Protein AF-A0A7K4A4V1-F1 (afdb_monomer_lite)

Secondary structure (DSSP, 8-state):
---------HHHHHHHHHH-SSTTS-HHHHHHHHS-----HHHHHHHH---HHHHHHHHHHHHHHHHS-------

Foldseek 3Di:
DDDDDDDDDPVVVVVLVVQDPDPPDDSVVSCCVPPPPPDDPVNVDVVVPPCVVVVVVVVVVVVCVVPPPDPDDDD

Radius of gyration: 24.82 Å; chains: 1; bounding box: 61×31×53 Å

Sequence (75 aa):
MATRTISITEEAYERLKRLKKNEKMSFSDVILEHYPKRRTLSEVMSELGDCSELADSIETASKEIRNARFREVTI

Structure (mmCIF, N/CA/C/O backbone):
data_AF-A0A7K4A4V1-F1
#
_entry.id   AF-A0A7K4A4V1-F1
#
loop_
_atom_site.group_PDB
_atom_site.id
_atom_site.type_symbol
_atom_site.label_atom_id
_atom_site.label_alt_id
_atom_site.label_comp_id
_atom_site.label_asym_id
_atom_site.label_entity_id
_atom_site.label_seq_id
_atom_site.pdbx_PDB_ins_code
_atom_site.Cartn_x
_atom_site.Cartn_y
_atom_site.Cartn_z
_atom_site.occupancy
_atom_site.B_iso_or_equiv
_atom_site.auth_seq_id
_atom_site.auth_comp_id
_atom_site.auth_asym_id
_atom_site.auth_atom_id
_atom_site.pdbx_PDB_model_num
ATOM 1 N N . MET A 1 1 ? -21.364 -5.213 2.654 1.00 61.12 1 MET A N 1
ATOM 2 C CA . MET A 1 1 ? -19.900 -5.210 2.872 1.00 61.12 1 MET A CA 1
ATOM 3 C C . MET A 1 1 ? -19.618 -5.874 4.206 1.00 61.12 1 MET A C 1
ATOM 5 O O . MET A 1 1 ? -20.306 -5.552 5.164 1.00 61.12 1 MET A O 1
ATOM 9 N N . ALA A 1 2 ? -18.669 -6.807 4.272 1.00 77.75 2 ALA A N 1
ATOM 10 C CA . ALA A 1 2 ? -18.228 -7.355 5.551 1.00 77.75 2 ALA A CA 1
ATOM 11 C C . ALA A 1 2 ? -17.288 -6.344 6.220 1.00 77.75 2 ALA A C 1
ATOM 13 O O . ALA A 1 2 ? -16.304 -5.926 5.612 1.00 77.75 2 ALA A O 1
ATOM 14 N N . THR A 1 3 ? -17.598 -5.933 7.444 1.00 81.88 3 THR A N 1
ATOM 15 C CA . THR A 1 3 ? -16.744 -5.048 8.237 1.00 81.88 3 THR A CA 1
ATOM 16 C C . THR A 1 3 ? -15.854 -5.890 9.145 1.00 81.88 3 THR A C 1
ATOM 18 O O . THR A 1 3 ? -16.287 -6.889 9.718 1.00 81.88 3 THR A O 1
ATOM 21 N N . ARG A 1 4 ? -14.578 -5.516 9.248 1.00 82.62 4 ARG A N 1
ATOM 22 C CA . ARG A 1 4 ? -13.633 -6.110 10.197 1.00 82.62 4 ARG A CA 1
ATOM 23 C C . ARG A 1 4 ? -13.026 -4.993 11.030 1.00 82.62 4 ARG A C 1
ATOM 25 O O . ARG A 1 4 ? -12.571 -3.999 10.471 1.00 82.62 4 ARG A O 1
ATOM 32 N N . THR A 1 5 ? -13.021 -5.169 12.344 1.00 87.75 5 THR A N 1
ATOM 33 C CA . THR A 1 5 ? -12.353 -4.252 13.271 1.00 87.75 5 THR A CA 1
ATOM 34 C C . THR A 1 5 ? -10.897 -4.672 13.407 1.00 87.75 5 THR A C 1
ATOM 36 O O . THR A 1 5 ? -10.613 -5.849 13.627 1.00 87.75 5 THR A O 1
ATOM 39 N N . ILE A 1 6 ? -9.980 -3.718 13.265 1.00 85.25 6 ILE A N 1
ATOM 40 C CA . ILE A 1 6 ? -8.544 -3.929 13.459 1.00 85.25 6 ILE A CA 1
ATOM 41 C C . ILE A 1 6 ? -8.034 -2.959 14.521 1.00 85.25 6 ILE A C 1
ATOM 43 O O . ILE A 1 6 ? -8.478 -1.814 14.578 1.00 85.25 6 ILE A O 1
ATOM 47 N N . SER A 1 7 ? -7.092 -3.416 15.339 1.00 89.31 7 SER A N 1
ATOM 48 C CA . SER A 1 7 ? -6.357 -2.557 16.265 1.00 89.31 7 SER A CA 1
ATOM 49 C C . SER A 1 7 ? -5.042 -2.156 15.612 1.00 89.31 7 SER A C 1
ATOM 51 O O . SER A 1 7 ? -4.287 -3.018 15.161 1.00 89.31 7 SER A O 1
ATOM 53 N N . ILE A 1 8 ? -4.772 -0.857 15.553 1.00 87.50 8 ILE A N 1
ATOM 54 C CA . ILE A 1 8 ? -3.534 -0.299 15.007 1.00 87.50 8 ILE A CA 1
ATOM 55 C C . ILE A 1 8 ? -2.906 0.640 16.031 1.00 87.50 8 ILE A C 1
ATOM 57 O O . ILE A 1 8 ? -3.576 1.107 16.950 1.00 87.50 8 ILE A O 1
ATOM 61 N N . THR A 1 9 ? -1.612 0.904 15.882 1.00 93.81 9 THR A N 1
ATOM 62 C CA . THR A 1 9 ? -0.936 1.906 16.705 1.00 93.81 9 THR A CA 1
ATOM 63 C C . THR A 1 9 ? -1.420 3.308 16.342 1.00 93.81 9 THR A C 1
ATOM 65 O O . THR A 1 9 ? -1.813 3.565 15.201 1.00 93.81 9 THR A O 1
ATOM 68 N N . GLU A 1 10 ? -1.340 4.233 17.299 1.00 92.19 10 GLU A N 1
ATOM 69 C CA . GLU A 1 10 ? -1.706 5.641 17.085 1.00 92.19 10 GLU A CA 1
ATOM 70 C C . GLU A 1 10 ? -0.922 6.258 15.917 1.00 92.19 10 GLU A C 1
ATOM 72 O O . GLU A 1 10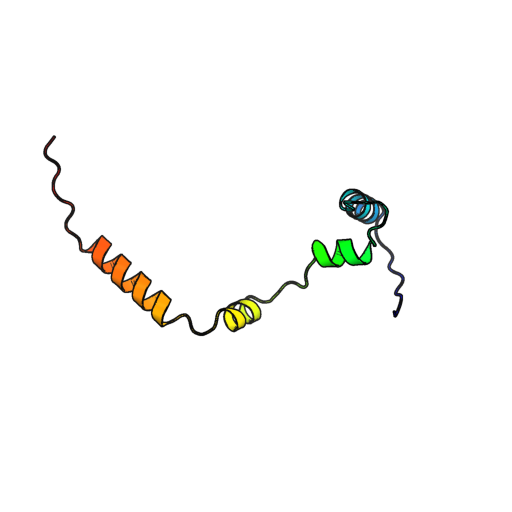 ? -1.468 6.945 15.057 1.00 92.19 10 GLU A O 1
ATOM 77 N N . GLU A 1 11 ? 0.366 5.928 15.819 1.00 90.88 11 GLU A N 1
ATOM 78 C CA . GLU A 1 11 ? 1.212 6.383 14.720 1.00 90.88 11 GLU A CA 1
ATOM 79 C C . GLU A 1 11 ? 0.702 5.897 13.353 1.00 90.88 11 GLU A C 1
ATOM 81 O O . GLU A 1 11 ? 0.691 6.657 12.382 1.00 90.88 11 GLU A O 1
ATOM 86 N N . ALA A 1 12 ? 0.259 4.640 13.261 1.00 86.44 12 ALA A N 1
ATOM 87 C CA . ALA A 1 12 ? -0.298 4.099 12.026 1.00 86.44 12 ALA A CA 1
ATOM 88 C C . ALA A 1 12 ? -1.619 4.791 11.656 1.00 86.44 12 ALA A C 1
ATOM 90 O O . ALA A 1 12 ? -1.840 5.092 10.481 1.00 86.44 12 ALA A O 1
ATOM 91 N N . TYR A 1 13 ? -2.463 5.095 12.645 1.00 90.31 13 TYR A N 1
ATOM 92 C CA . TYR A 1 13 ? -3.704 5.842 12.441 1.00 90.31 13 TYR A CA 1
ATOM 93 C C . TYR A 1 13 ? -3.439 7.244 11.875 1.00 90.31 13 TYR A C 1
ATOM 95 O O . TYR A 1 13 ? -3.997 7.615 10.840 1.00 90.31 13 TYR A O 1
ATOM 103 N N . GLU A 1 14 ? -2.524 7.997 12.486 1.00 91.06 14 GLU A N 1
ATOM 104 C CA . GLU A 1 14 ? -2.167 9.346 12.039 1.00 91.06 14 GLU A CA 1
ATOM 105 C C . GLU A 1 14 ? -1.527 9.350 10.643 1.00 91.06 14 GLU A C 1
ATOM 107 O O . GLU A 1 14 ? -1.838 10.210 9.814 1.00 91.06 14 GLU A O 1
ATOM 112 N N . ARG A 1 15 ? -0.690 8.355 10.318 1.00 87.56 15 ARG A N 1
ATOM 113 C CA . ARG A 1 15 ? -0.152 8.192 8.956 1.00 87.56 15 ARG A CA 1
ATOM 114 C C . ARG A 1 15 ? -1.263 7.958 7.932 1.00 87.56 15 ARG A C 1
ATOM 116 O O . ARG A 1 15 ? -1.280 8.628 6.903 1.00 87.56 15 ARG A O 1
ATOM 123 N N . LEU A 1 16 ? -2.213 7.067 8.218 1.00 87.06 16 LEU A N 1
ATOM 124 C CA . LEU A 1 16 ? -3.358 6.819 7.334 1.00 87.06 16 LEU A CA 1
ATOM 125 C C . LEU A 1 16 ? -4.239 8.063 7.170 1.00 87.06 16 LEU A C 1
ATOM 127 O O . LEU A 1 16 ? -4.729 8.334 6.075 1.00 87.06 16 LEU A O 1
ATOM 131 N N . LYS A 1 17 ? -4.419 8.843 8.239 1.00 86.62 17 LYS A N 1
ATOM 132 C CA . LYS A 1 17 ? -5.187 10.092 8.219 1.00 86.62 17 LYS A CA 1
ATOM 133 C C . LYS A 1 17 ? -4.537 11.151 7.330 1.00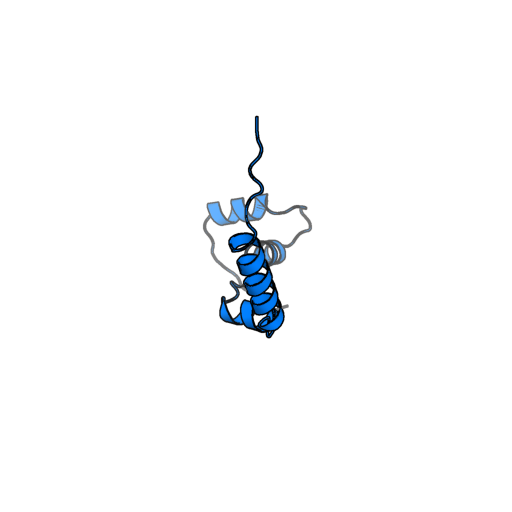 86.62 17 LYS A C 1
ATOM 135 O O . LYS A 1 17 ? -5.244 11.795 6.565 1.00 86.62 17 LYS A O 1
ATOM 140 N N . ARG A 1 18 ? -3.208 11.292 7.368 1.00 87.44 18 ARG A N 1
ATOM 141 C CA . ARG A 1 18 ? -2.461 12.220 6.493 1.00 87.44 18 ARG A CA 1
ATOM 142 C C . ARG A 1 18 ? -2.506 11.830 5.017 1.00 87.44 18 ARG A C 1
ATOM 144 O O . ARG A 1 18 ? -2.435 12.702 4.161 1.00 87.44 18 ARG A O 1
ATOM 151 N N . LEU A 1 19 ? -2.610 10.535 4.724 1.00 83.19 19 LEU A N 1
ATOM 152 C CA . LEU A 1 19 ? -2.698 10.021 3.354 1.00 83.19 19 LEU A CA 1
ATOM 153 C C . LEU A 1 19 ? -4.092 10.199 2.732 1.00 83.19 19 LEU A C 1
ATOM 155 O O . LEU A 1 19 ? -4.242 10.060 1.519 1.00 83.19 19 LEU A O 1
ATOM 159 N N . LYS A 1 20 ? -5.120 10.541 3.522 1.00 85.31 20 LYS A N 1
ATOM 160 C CA . LYS A 1 20 ? -6.430 10.887 2.969 1.00 85.31 20 LYS A CA 1
ATOM 161 C C . LYS A 1 20 ? -6.335 12.174 2.159 1.00 85.31 20 LYS A C 1
ATOM 163 O O . LYS A 1 20 ? -6.111 13.248 2.705 1.00 85.31 20 LYS A O 1
ATOM 168 N N . LYS A 1 21 ? -6.612 12.069 0.859 1.00 77.62 21 LYS A N 1
ATOM 169 C CA . LYS A 1 21 ? -6.711 13.229 -0.040 1.00 77.62 21 LYS A CA 1
ATOM 170 C C . LYS A 1 21 ? -7.922 14.111 0.281 1.00 77.62 21 LYS A C 1
ATOM 172 O O . LYS A 1 21 ? -7.860 15.312 0.074 1.00 77.62 21 LYS A O 1
ATOM 177 N N . ASN A 1 22 ? -9.007 13.511 0.781 1.00 78.25 22 ASN A N 1
ATOM 178 C CA . ASN A 1 22 ? -10.264 14.177 1.132 1.00 78.25 22 ASN A CA 1
ATOM 179 C C . ASN A 1 22 ? -10.917 13.496 2.347 1.00 78.25 22 ASN A C 1
ATOM 181 O O . ASN A 1 22 ? -10.805 12.280 2.508 1.00 78.25 22 ASN A O 1
ATOM 185 N N . GLU A 1 23 ? -11.691 14.238 3.147 1.00 75.81 23 GLU A N 1
ATOM 186 C CA . GLU A 1 23 ? -12.386 13.685 4.329 1.00 75.81 23 GLU A CA 1
ATOM 187 C C . GLU A 1 23 ? -13.422 12.601 3.991 1.00 75.81 23 GLU A C 1
ATOM 189 O O . GLU A 1 23 ? -13.701 11.726 4.809 1.00 75.81 23 GLU A O 1
ATOM 194 N N . LYS A 1 24 ? -13.950 12.609 2.761 1.00 79.81 24 LYS A N 1
ATOM 195 C CA . LYS A 1 24 ? -14.915 11.611 2.269 1.00 79.81 24 LYS A CA 1
ATOM 196 C C . LYS A 1 24 ? -14.283 10.260 1.909 1.00 79.81 24 LYS A C 1
ATOM 198 O O . LYS A 1 24 ? -15.013 9.314 1.634 1.00 79.81 24 LYS A O 1
ATOM 203 N N . MET A 1 25 ? -12.954 10.165 1.875 1.00 81.31 25 MET A N 1
ATOM 204 C CA . MET A 1 25 ? -12.249 8.940 1.498 1.00 81.31 25 MET A CA 1
ATOM 205 C C . MET A 1 25 ? -12.245 7.941 2.661 1.00 81.31 25 MET A C 1
ATOM 207 O O . MET A 1 25 ? -11.929 8.298 3.806 1.00 81.31 25 MET A O 1
ATOM 211 N N . SER A 1 26 ? -12.582 6.678 2.385 1.00 86.00 26 SER A N 1
ATOM 212 C CA . SER A 1 26 ? -12.532 5.630 3.403 1.00 86.00 26 SER A CA 1
ATOM 213 C C . SER A 1 26 ? -11.086 5.278 3.732 1.00 86.00 26 SER A C 1
ATOM 215 O O . SER A 1 26 ? -10.220 5.246 2.860 1.00 86.00 26 SER A O 1
ATOM 217 N N . PHE A 1 27 ? -10.817 4.955 4.998 1.00 85.69 27 PHE A N 1
ATOM 218 C CA . PHE A 1 27 ? -9.520 4.396 5.384 1.00 85.69 27 PHE A CA 1
ATOM 219 C C . PHE A 1 27 ? -9.235 3.075 4.662 1.00 85.69 27 PHE A C 1
ATOM 221 O O . PHE A 1 27 ? -8.086 2.799 4.342 1.00 85.69 27 PHE A O 1
ATOM 228 N N . SER A 1 28 ? -10.269 2.287 4.352 1.00 84.75 28 SER A N 1
ATOM 229 C CA . SER A 1 28 ? -10.115 1.066 3.558 1.00 84.75 28 SER A CA 1
ATOM 230 C C . SER A 1 28 ? -9.559 1.355 2.162 1.00 84.75 28 SER A C 1
ATOM 232 O O . SER A 1 28 ? -8.679 0.629 1.709 1.00 84.75 28 SER A O 1
ATOM 234 N N . ASP A 1 29 ? -10.005 2.438 1.520 1.00 84.88 29 ASP A N 1
ATOM 235 C CA . ASP A 1 29 ? -9.535 2.824 0.185 1.00 84.88 29 ASP A CA 1
ATOM 236 C C . ASP A 1 29 ? -8.080 3.298 0.233 1.00 84.88 29 ASP A C 1
ATOM 238 O O . ASP A 1 29 ? -7.270 2.889 -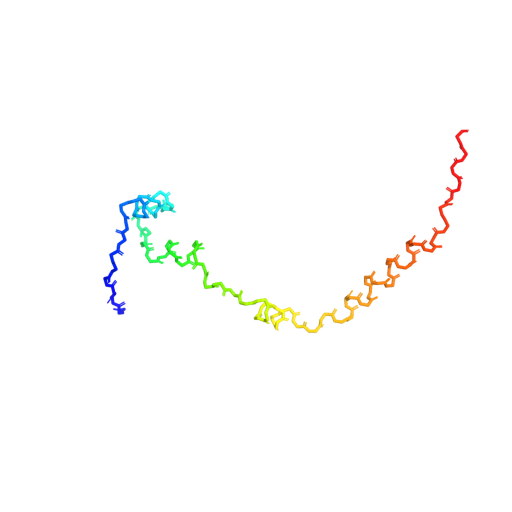0.594 1.00 84.88 29 ASP A O 1
ATOM 242 N N . VAL A 1 30 ? -7.719 4.084 1.258 1.00 85.75 30 VAL A N 1
ATOM 243 C CA . VAL A 1 30 ? -6.331 4.530 1.488 1.00 85.75 30 VAL A CA 1
ATOM 244 C C . VAL A 1 30 ? -5.400 3.330 1.663 1.00 85.75 30 VAL A C 1
ATOM 246 O O . VAL A 1 30 ? -4.306 3.303 1.103 1.00 85.75 30 VAL A O 1
ATOM 249 N N . ILE A 1 31 ? -5.827 2.323 2.434 1.00 85.19 31 ILE A N 1
ATOM 250 C CA . ILE A 1 31 ? -5.035 1.109 2.663 1.00 85.19 31 ILE A CA 1
ATOM 251 C C . ILE A 1 31 ? -4.821 0.357 1.346 1.00 85.19 31 ILE A C 1
ATOM 253 O O . ILE A 1 31 ? -3.701 -0.066 1.075 1.00 85.19 31 ILE A O 1
ATOM 257 N N . LEU A 1 32 ? -5.857 0.212 0.518 1.00 82.06 32 LEU A N 1
ATOM 258 C CA . LEU A 1 32 ? -5.752 -0.483 -0.767 1.00 82.06 32 LEU A CA 1
ATOM 259 C C . LEU A 1 32 ? -4.896 0.280 -1.791 1.00 82.06 32 LEU A C 1
ATOM 261 O O . LEU A 1 32 ? -4.157 -0.358 -2.538 1.00 82.06 32 LEU A O 1
ATOM 265 N N . GLU A 1 33 ? -4.965 1.615 -1.812 1.00 82.94 33 GLU A N 1
ATOM 266 C CA . GLU A 1 33 ? -4.171 2.464 -2.715 1.00 82.94 33 GLU A CA 1
ATOM 267 C C . GLU A 1 33 ? -2.675 2.430 -2.364 1.00 82.94 33 GLU A C 1
ATOM 269 O O . GLU A 1 33 ? -1.830 2.303 -3.248 1.00 82.94 33 GLU A O 1
ATOM 274 N N . HIS A 1 34 ? -2.335 2.516 -1.074 1.00 79.69 34 HIS A N 1
ATOM 275 C CA . HIS A 1 34 ? -0.942 2.644 -0.626 1.00 79.69 34 HIS A CA 1
ATOM 276 C C . HIS A 1 34 ? -0.261 1.324 -0.270 1.00 79.69 34 HIS A C 1
ATOM 278 O O . HIS A 1 34 ? 0.966 1.231 -0.327 1.00 79.69 34 HIS A O 1
ATOM 284 N N . TYR A 1 35 ? -1.034 0.302 0.086 1.00 73.56 35 TYR A N 1
ATOM 285 C CA . TYR A 1 35 ? -0.533 -1.035 0.387 1.00 73.56 35 TYR A CA 1
ATOM 286 C C . TYR A 1 35 ? -1.180 -2.052 -0.553 1.00 73.56 35 TYR A C 1
ATOM 288 O O . TYR A 1 35 ? -1.865 -2.972 -0.090 1.00 73.56 35 TYR A O 1
ATOM 296 N N . PRO A 1 36 ? -0.967 -1.915 -1.879 1.00 71.56 36 PRO A N 1
ATOM 297 C CA . PRO A 1 36 ? -1.425 -2.926 -2.809 1.00 71.56 36 PRO A CA 1
ATOM 298 C C . PRO A 1 36 ? -0.798 -4.258 -2.411 1.00 71.56 36 PRO A C 1
ATOM 300 O O . PRO A 1 36 ? 0.349 -4.323 -1.948 1.00 71.56 36 PRO A O 1
ATOM 303 N N . LYS A 1 37 ? -1.573 -5.333 -2.571 1.00 70.94 37 LYS A N 1
ATOM 304 C CA . LYS A 1 37 ? -1.102 -6.695 -2.326 1.00 70.94 37 LYS A CA 1
ATOM 305 C C . LYS A 1 37 ? 0.239 -6.848 -3.042 1.00 70.94 37 LYS A C 1
ATOM 307 O O . LYS A 1 37 ? 0.301 -6.649 -4.254 1.00 70.94 37 LYS A O 1
ATOM 312 N N . ARG A 1 38 ? 1.311 -7.111 -2.284 1.00 64.38 38 ARG A N 1
ATOM 313 C CA . ARG A 1 38 ? 2.652 -7.263 -2.856 1.00 64.38 38 ARG A CA 1
ATOM 314 C C . ARG A 1 38 ? 2.576 -8.374 -3.889 1.00 64.38 38 ARG A C 1
ATOM 316 O O . ARG A 1 38 ? 2.400 -9.532 -3.514 1.00 64.38 38 ARG A O 1
ATOM 323 N N . ARG A 1 39 ? 2.649 -7.996 -5.164 1.00 69.69 39 ARG A N 1
ATOM 324 C CA . ARG A 1 39 ? 2.689 -8.959 -6.253 1.00 69.69 39 ARG A CA 1
ATOM 325 C C . ARG A 1 39 ? 4.016 -9.683 -6.175 1.00 69.69 39 ARG A C 1
ATOM 327 O O . ARG A 1 39 ? 5.056 -9.061 -5.939 1.00 69.69 39 ARG A O 1
ATOM 334 N N . THR A 1 40 ? 3.980 -10.995 -6.321 1.00 74.00 40 THR A N 1
ATOM 335 C CA . THR A 1 40 ? 5.225 -11.749 -6.436 1.00 74.00 40 THR A CA 1
ATOM 336 C C . THR A 1 40 ? 5.873 -11.429 -7.782 1.00 74.00 40 THR A C 1
ATOM 338 O O . THR A 1 40 ? 5.190 -11.119 -8.756 1.00 74.00 40 THR A O 1
ATOM 341 N N . LEU A 1 41 ? 7.203 -11.504 -7.854 1.00 63.62 41 LEU A N 1
ATOM 342 C CA . LEU A 1 41 ? 7.942 -11.292 -9.106 1.00 63.62 41 LEU A CA 1
ATOM 343 C C . LEU A 1 41 ? 7.427 -12.230 -10.215 1.00 63.62 41 LEU A C 1
ATOM 345 O O . LEU A 1 41 ? 7.311 -11.824 -11.362 1.00 63.62 41 LEU A O 1
ATOM 349 N N . SER A 1 42 ? 7.013 -13.445 -9.842 1.00 71.94 42 SER A N 1
ATOM 350 C CA . SER A 1 42 ? 6.381 -14.420 -10.736 1.00 71.94 42 SER A CA 1
ATOM 351 C C . SER A 1 42 ? 5.025 -13.959 -11.288 1.00 71.94 42 SER A C 1
ATOM 353 O O . SER A 1 42 ? 4.773 -14.149 -12.475 1.00 71.94 42 SER A O 1
ATOM 355 N N . GLU A 1 43 ? 4.173 -13.320 -10.478 1.00 74.69 43 GLU A N 1
ATOM 356 C CA . GLU A 1 43 ? 2.900 -12.744 -10.948 1.00 74.69 43 GLU A CA 1
ATOM 357 C C . GLU A 1 43 ? 3.147 -11.612 -11.951 1.00 74.69 43 GLU A C 1
ATOM 359 O O . GLU A 1 43 ? 2.498 -11.557 -12.991 1.00 74.69 43 GLU A O 1
ATOM 364 N N . VAL A 1 44 ? 4.133 -10.752 -11.680 1.00 73.38 44 VAL A N 1
ATOM 365 C CA . VAL A 1 44 ? 4.507 -9.663 -12.595 1.00 73.38 44 VAL A CA 1
ATOM 366 C C . VAL A 1 44 ? 5.065 -10.218 -13.909 1.00 73.38 44 VAL A C 1
ATOM 368 O O . VAL A 1 44 ? 4.633 -9.796 -14.975 1.00 73.38 44 VAL A O 1
ATOM 371 N N . MET A 1 45 ? 5.972 -11.199 -13.861 1.00 66.88 45 MET A N 1
ATOM 372 C CA . MET A 1 45 ? 6.521 -11.820 -15.075 1.00 66.88 45 MET A CA 1
ATOM 373 C C . MET A 1 45 ? 5.463 -12.571 -15.891 1.00 66.88 45 MET A C 1
ATOM 375 O O . MET A 1 45 ? 5.548 -12.592 -17.113 1.00 66.88 45 MET A O 1
ATOM 379 N N . SER A 1 46 ? 4.442 -13.134 -15.241 1.00 75.38 46 SER A N 1
ATOM 380 C CA . SER A 1 46 ? 3.329 -13.792 -15.938 1.00 75.38 46 SER A CA 1
ATOM 381 C C . SER A 1 46 ? 2.432 -12.794 -16.683 1.00 75.38 46 SER A C 1
ATOM 383 O O . SER A 1 46 ? 1.909 -13.128 -17.741 1.00 75.38 46 SER A O 1
ATOM 385 N N . GLU A 1 47 ? 2.264 -11.571 -16.163 1.00 74.62 47 GLU A N 1
ATOM 386 C CA . GLU A 1 47 ? 1.505 -10.501 -16.833 1.00 74.62 47 GLU A CA 1
ATOM 387 C C . GLU A 1 47 ? 2.255 -9.891 -18.027 1.00 74.62 47 GLU A C 1
ATOM 389 O O . GLU A 1 47 ? 1.620 -9.526 -19.014 1.00 74.62 47 GLU A O 1
ATOM 394 N N . LEU A 1 48 ? 3.590 -9.787 -17.962 1.00 70.62 48 LEU A N 1
ATOM 395 C CA . LEU A 1 48 ? 4.403 -9.301 -19.087 1.00 70.62 48 LEU A CA 1
ATOM 396 C C . LEU A 1 48 ? 4.430 -10.275 -20.278 1.00 70.62 48 LEU A C 1
ATOM 398 O O . LEU A 1 48 ? 4.759 -9.860 -21.388 1.00 70.62 48 LEU A O 1
ATOM 402 N N . GLY A 1 49 ? 4.050 -11.539 -20.071 1.00 68.38 49 GLY A N 1
ATOM 403 C CA . GLY A 1 49 ? 4.058 -12.556 -21.117 1.00 68.38 49 GLY A CA 1
ATOM 404 C C . GLY A 1 49 ? 5.471 -12.921 -21.581 1.00 68.38 49 GLY A C 1
ATOM 405 O O . GLY A 1 49 ? 6.472 -12.543 -20.969 1.00 68.38 49 GLY A O 1
ATOM 406 N N . ASP A 1 50 ? 5.553 -13.693 -22.664 1.00 72.75 50 ASP A N 1
ATOM 407 C CA . ASP A 1 50 ? 6.838 -14.115 -23.214 1.00 72.75 50 ASP A CA 1
ATOM 408 C C . ASP A 1 50 ? 7.503 -12.951 -23.962 1.00 72.75 50 ASP A C 1
ATOM 410 O O . ASP A 1 50 ? 7.133 -12.597 -25.080 1.00 72.75 50 ASP A O 1
ATOM 414 N N . CYS A 1 51 ? 8.465 -12.312 -23.300 1.00 74.25 51 CYS A N 1
ATOM 415 C CA . CYS A 1 51 ? 9.241 -11.202 -23.846 1.00 74.25 51 CYS A CA 1
ATOM 416 C C . CYS A 1 51 ? 10.545 -11.673 -24.518 1.00 74.25 51 CYS A C 1
ATOM 418 O O . CYS A 1 51 ? 11.457 -10.858 -24.678 1.00 74.25 51 CYS A O 1
ATOM 420 N N . SER A 1 52 ? 10.657 -12.957 -24.899 1.00 75.94 52 SER A N 1
ATOM 421 C CA . SER A 1 52 ? 11.851 -13.507 -25.564 1.00 75.94 52 SER A CA 1
ATOM 422 C C . SER A 1 52 ? 12.256 -12.684 -26.785 1.00 75.94 52 SER A C 1
ATOM 424 O O . SER A 1 52 ? 13.398 -12.249 -26.865 1.00 75.94 52 SER A O 1
ATOM 426 N N . GLU A 1 53 ? 11.319 -12.362 -27.682 1.00 78.69 53 GLU A N 1
ATOM 427 C CA . GLU A 1 53 ? 11.640 -11.605 -28.902 1.00 78.69 53 GLU A CA 1
ATOM 428 C C . GLU A 1 53 ? 12.195 -10.203 -28.606 1.00 78.69 53 GLU A C 1
ATOM 430 O O . GLU A 1 53 ? 13.104 -9.719 -29.287 1.00 78.69 53 GLU A O 1
ATOM 435 N N . LEU A 1 54 ? 11.679 -9.541 -27.564 1.00 80.06 54 LEU A N 1
ATOM 436 C CA . LEU A 1 54 ? 12.174 -8.233 -27.139 1.00 80.06 54 LEU A CA 1
ATOM 437 C C . LEU A 1 54 ? 13.571 -8.350 -26.517 1.00 80.06 54 LEU A C 1
ATOM 439 O O . LEU A 1 54 ? 14.435 -7.517 -26.791 1.00 80.06 54 LEU A O 1
ATOM 443 N N . ALA A 1 55 ? 13.803 -9.382 -25.705 1.00 81.00 55 ALA A N 1
ATOM 444 C CA . ALA A 1 55 ? 15.111 -9.657 -25.120 1.00 81.00 55 ALA A CA 1
ATOM 445 C C . ALA A 1 55 ? 16.158 -9.950 -26.208 1.00 81.00 55 ALA A C 1
ATOM 447 O O . ALA A 1 55 ? 17.238 -9.356 -26.190 1.00 81.00 55 ALA A O 1
ATOM 448 N N . ASP A 1 56 ? 15.797 -10.763 -27.202 1.00 85.06 56 ASP A N 1
ATOM 449 C CA . ASP A 1 56 ? 16.645 -11.109 -28.344 1.00 85.06 56 ASP A CA 1
ATOM 450 C C . ASP A 1 56 ? 16.977 -9.869 -29.193 1.00 85.06 56 ASP A C 1
ATOM 452 O O . ASP A 1 56 ? 18.126 -9.675 -29.606 1.00 85.06 56 ASP A O 1
ATOM 456 N N . SER A 1 57 ? 15.999 -8.976 -29.390 1.00 83.62 57 SER A N 1
ATOM 457 C CA . SER A 1 57 ? 16.164 -7.698 -30.102 1.00 83.62 57 SER A CA 1
ATOM 458 C C . SER A 1 57 ? 17.103 -6.730 -29.365 1.00 83.62 57 SER A C 1
ATOM 460 O O . SER A 1 57 ? 17.931 -6.051 -29.977 1.00 83.62 57 SER A O 1
ATOM 462 N N . ILE A 1 58 ? 17.015 -6.670 -28.032 1.00 84.62 58 ILE A N 1
ATOM 463 C CA . ILE A 1 58 ? 17.908 -5.849 -27.200 1.00 84.62 58 ILE A CA 1
ATOM 464 C C . ILE A 1 58 ? 19.331 -6.419 -27.205 1.00 84.62 58 ILE A C 1
ATOM 466 O O . ILE A 1 58 ? 20.300 -5.654 -27.263 1.00 84.62 58 ILE A O 1
ATOM 470 N N . GLU A 1 59 ? 19.483 -7.745 -27.156 1.00 83.31 59 GLU A N 1
ATOM 471 C CA . GLU A 1 59 ? 20.792 -8.399 -27.202 1.00 83.31 59 GLU A CA 1
ATOM 472 C C . GLU A 1 59 ? 21.487 -8.158 -28.545 1.00 83.31 59 GLU A C 1
ATOM 474 O O . GLU A 1 59 ? 22.669 -7.799 -28.574 1.00 83.31 59 GLU A O 1
ATOM 479 N N . THR A 1 60 ? 20.758 -8.312 -29.652 1.00 84.75 60 THR A N 1
ATOM 480 C CA . THR A 1 60 ? 21.280 -8.042 -30.998 1.00 84.75 60 THR A CA 1
ATOM 481 C C . THR A 1 60 ? 21.691 -6.581 -31.152 1.00 84.75 60 THR A C 1
ATOM 483 O O . THR A 1 60 ? 22.849 -6.326 -31.488 1.00 84.75 60 THR A O 1
ATOM 486 N N . ALA A 1 61 ? 20.830 -5.625 -30.788 1.00 84.38 61 ALA A N 1
ATOM 487 C CA . ALA A 1 61 ? 21.173 -4.200 -30.828 1.00 84.38 61 ALA A CA 1
ATOM 488 C C . ALA A 1 61 ? 22.392 -3.861 -29.944 1.00 84.38 61 ALA A C 1
ATOM 490 O O . ALA A 1 61 ? 23.285 -3.114 -30.346 1.00 84.38 61 ALA A O 1
ATOM 491 N N . SER A 1 62 ? 22.485 -4.454 -28.749 1.00 77.56 62 SER A N 1
ATOM 492 C CA . SER A 1 62 ? 23.628 -4.255 -27.845 1.00 77.56 62 SER A CA 1
ATOM 493 C C . SER A 1 62 ? 24.932 -4.826 -28.409 1.00 77.56 62 SER A C 1
ATOM 495 O O . SER A 1 62 ? 25.997 -4.223 -28.240 1.00 77.56 62 SER A O 1
ATOM 497 N N . LYS A 1 63 ? 24.875 -5.981 -29.087 1.00 81.56 63 LYS A N 1
ATOM 498 C CA . LYS A 1 63 ? 26.030 -6.570 -29.785 1.00 81.56 63 LYS A CA 1
ATOM 499 C C . LYS A 1 63 ? 26.473 -5.705 -30.956 1.00 81.56 63 LYS A C 1
ATOM 501 O O . LYS A 1 63 ? 27.674 -5.510 -31.124 1.00 81.56 63 LYS A O 1
ATOM 506 N N . GLU A 1 64 ? 25.540 -5.164 -31.731 1.00 82.12 64 GLU A N 1
ATOM 507 C CA . GLU A 1 64 ? 25.860 -4.258 -32.836 1.00 82.12 64 GLU A CA 1
ATOM 508 C C . GLU A 1 64 ? 26.537 -2.981 -32.344 1.00 82.12 64 GLU A C 1
ATOM 510 O O . GLU A 1 64 ? 27.576 -2.609 -32.880 1.00 82.12 64 GLU A O 1
ATOM 515 N N . ILE A 1 65 ? 26.037 -2.366 -31.268 1.00 77.50 65 ILE A N 1
ATOM 516 C CA . ILE A 1 65 ? 26.668 -1.184 -30.659 1.00 77.50 65 ILE A CA 1
ATOM 517 C C . ILE A 1 65 ? 28.071 -1.514 -30.135 1.00 77.50 65 ILE A C 1
ATOM 519 O O . ILE A 1 65 ? 28.997 -0.729 -30.323 1.00 77.50 65 ILE A O 1
ATOM 523 N N . ARG A 1 66 ? 28.260 -2.681 -29.502 1.00 73.62 66 ARG A N 1
ATOM 524 C CA . ARG A 1 66 ? 29.575 -3.114 -28.999 1.00 73.62 66 ARG A CA 1
ATOM 525 C C . ARG A 1 66 ? 30.575 -3.380 -30.128 1.00 73.62 66 ARG A C 1
ATOM 527 O O . ARG A 1 66 ? 31.761 -3.111 -29.961 1.00 73.62 66 ARG A O 1
ATOM 534 N N . ASN A 1 67 ? 30.107 -3.932 -31.244 1.00 73.88 67 ASN A N 1
ATOM 535 C CA . ASN A 1 67 ? 30.943 -4.292 -32.389 1.00 73.88 67 ASN A CA 1
ATOM 536 C C . ASN A 1 67 ? 31.096 -3.147 -33.401 1.00 73.88 67 ASN A C 1
ATOM 538 O O . ASN A 1 67 ? 31.949 -3.224 -34.289 1.00 73.88 67 ASN A O 1
ATOM 542 N N . ALA A 1 68 ? 30.302 -2.082 -33.282 1.00 70.44 68 ALA A N 1
ATOM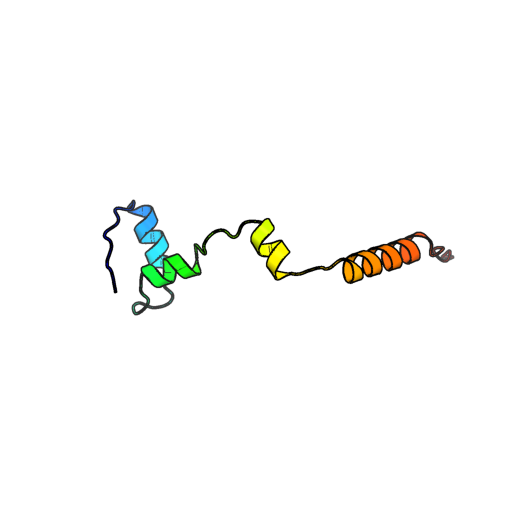 543 C CA . ALA A 1 68 ? 30.460 -0.881 -34.078 1.00 70.44 68 ALA A CA 1
ATOM 544 C C . ALA A 1 68 ? 31.807 -0.231 -33.735 1.00 70.44 68 ALA A C 1
ATOM 546 O O . ALA A 1 68 ? 32.031 0.262 -32.630 1.00 70.44 68 ALA A O 1
ATOM 547 N N . ARG A 1 69 ? 32.729 -0.238 -34.704 1.00 60.31 69 ARG A N 1
ATOM 548 C CA . ARG A 1 69 ? 34.000 0.488 -34.617 1.00 60.31 69 ARG A CA 1
ATOM 549 C C . ARG A 1 69 ? 33.697 1.962 -34.338 1.00 60.31 69 ARG A C 1
ATOM 551 O O . ARG A 1 69 ? 33.140 2.647 -35.197 1.00 60.31 69 ARG A O 1
ATOM 558 N N . PHE A 1 70 ? 34.083 2.449 -33.160 1.00 64.00 70 PHE A N 1
ATOM 559 C CA . PHE A 1 70 ? 34.127 3.881 -32.882 1.00 64.00 70 PHE A CA 1
ATOM 560 C C . PHE A 1 70 ? 34.964 4.546 -33.980 1.00 64.00 70 PHE A C 1
ATOM 562 O O . PHE A 1 70 ? 36.108 4.153 -34.214 1.00 64.0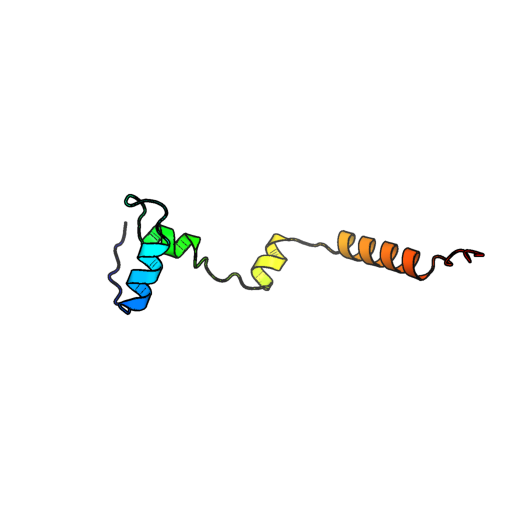0 70 PHE A O 1
ATOM 569 N N . ARG A 1 71 ? 34.378 5.500 -34.713 1.00 64.62 71 ARG A N 1
ATOM 570 C CA . ARG A 1 71 ? 35.151 6.319 -35.652 1.00 64.62 71 ARG A CA 1
ATOM 571 C C . ARG A 1 71 ? 36.160 7.114 -34.831 1.00 64.62 71 ARG A C 1
ATOM 573 O O . ARG A 1 71 ? 35.765 7.784 -33.879 1.00 64.62 71 ARG A O 1
ATOM 580 N N . GLU A 1 72 ? 37.438 7.025 -35.190 1.00 62.41 72 GLU A N 1
ATOM 581 C CA . GLU A 1 72 ? 38.464 7.895 -34.623 1.00 62.41 72 GLU A CA 1
ATOM 582 C C . GLU A 1 72 ? 38.090 9.342 -34.946 1.00 62.41 72 GLU A C 1
ATOM 584 O O . GLU A 1 72 ? 38.024 9.744 -36.108 1.00 62.41 72 GLU A O 1
ATOM 589 N N . VAL A 1 73 ? 37.776 10.110 -33.905 1.00 68.00 73 VAL A N 1
ATOM 590 C CA . VAL A 1 73 ? 37.596 11.553 -34.016 1.00 68.00 73 VAL A CA 1
ATOM 591 C C . VAL A 1 73 ? 38.990 12.158 -33.921 1.00 68.00 73 VAL A C 1
ATOM 593 O O . VAL A 1 73 ? 39.579 12.191 -32.843 1.00 68.00 73 VAL A O 1
ATOM 596 N N . THR A 1 74 ? 39.545 12.583 -35.055 1.00 51.84 74 THR A N 1
ATOM 597 C CA . THR A 1 74 ? 40.766 13.396 -35.073 1.00 51.84 74 THR A CA 1
ATOM 598 C C . THR A 1 74 ? 40.408 14.791 -34.554 1.00 51.84 74 THR A C 1
ATOM 600 O O . THR A 1 74 ? 39.545 15.450 -35.137 1.00 51.84 74 THR A 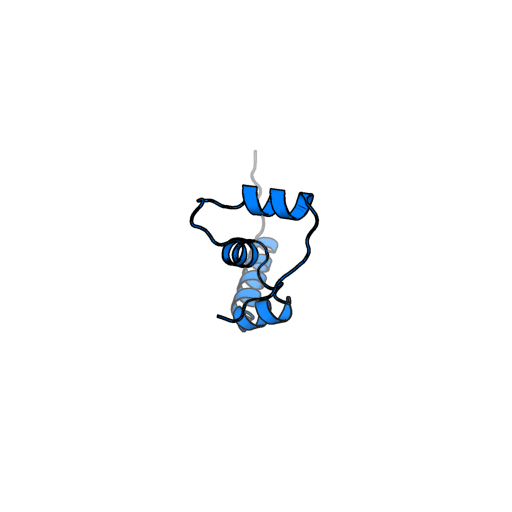O 1
ATOM 603 N N . ILE A 1 75 ? 41.011 15.182 -33.428 1.00 59.03 75 ILE A N 1
ATOM 604 C CA . ILE A 1 75 ? 40.894 16.513 -32.805 1.00 59.03 75 ILE A CA 1
ATOM 605 C C . ILE A 1 75 ? 41.879 17.469 -33.474 1.00 59.03 75 ILE A C 1
ATOM 607 O O . ILE A 1 75 ? 43.031 17.034 -33.701 1.00 59.03 75 ILE A O 1
#

pLDDT: mean 78.18, std 8.91, range [51.84, 93.81]